Protein AF-A0A8T4LFJ8-F1 (afdb_monomer_lite)

Radius of gyration: 13.69 Å; chains: 1; bounding box: 30×16×36 Å

Structure (mmCIF, N/CA/C/O backbone):
data_AF-A0A8T4LFJ8-F1
#
_entry.id   AF-A0A8T4LFJ8-F1
#
loop_
_atom_site.group_PDB
_atom_site.id
_atom_site.type_symbol
_atom_site.label_atom_id
_atom_site.label_alt_id
_atom_site.label_comp_id
_atom_site.label_asym_id
_atom_site.label_entity_id
_atom_site.label_seq_id
_atom_site.pdbx_PDB_ins_code
_atom_site.Cartn_x
_atom_site.Cartn_y
_atom_site.Cartn_z
_atom_site.occupancy
_atom_site.B_iso_or_equiv
_atom_site.auth_seq_id
_atom_site.auth_comp_id
_atom_site.auth_asym_id
_atom_site.auth_atom_id
_atom_site.pdbx_PDB_model_num
ATOM 1 N N . MET A 1 1 ? 9.339 4.406 -2.162 1.00 60.56 1 MET A N 1
ATOM 2 C CA . MET A 1 1 ? 8.458 4.525 -0.964 1.00 60.56 1 MET A CA 1
ATOM 3 C C . MET A 1 1 ? 8.056 3.125 -0.543 1.00 60.56 1 MET A C 1
ATOM 5 O O . MET A 1 1 ? 7.624 2.389 -1.413 1.00 60.56 1 MET A O 1
ATOM 9 N N . SER A 1 2 ? 8.161 2.760 0.736 1.00 79.06 2 SER A N 1
ATOM 10 C CA . SER A 1 2 ? 7.650 1.470 1.217 1.00 79.06 2 SER A CA 1
ATOM 11 C C . SER A 1 2 ? 6.157 1.572 1.526 1.00 79.06 2 SER A C 1
ATOM 13 O O . SER A 1 2 ? 5.728 2.442 2.285 1.00 79.06 2 SER A O 1
ATOM 15 N N . GLY A 1 3 ? 5.357 0.723 0.885 1.00 93.19 3 GLY A N 1
ATOM 16 C CA . GLY A 1 3 ? 3.942 0.562 1.200 1.00 93.19 3 GLY A CA 1
ATOM 17 C C . GLY A 1 3 ? 3.687 -0.445 2.326 1.00 93.19 3 GLY A C 1
ATOM 18 O O . GLY A 1 3 ? 4.603 -1.109 2.816 1.00 93.19 3 GLY A O 1
ATOM 19 N N . ALA A 1 4 ? 2.427 -0.596 2.720 1.00 96.31 4 ALA A N 1
ATOM 20 C CA . ALA A 1 4 ? 2.014 -1.582 3.711 1.00 96.31 4 ALA A CA 1
ATOM 21 C C . ALA A 1 4 ? 0.565 -2.049 3.510 1.00 96.31 4 ALA A C 1
ATOM 23 O O . ALA A 1 4 ? -0.235 -1.427 2.806 1.00 96.31 4 ALA A O 1
ATOM 24 N N . VAL A 1 5 ? 0.239 -3.152 4.180 1.00 96.94 5 VAL A N 1
ATOM 25 C CA . VAL A 1 5 ? -1.128 -3.570 4.487 1.00 96.94 5 VAL A CA 1
ATOM 26 C C . VAL A 1 5 ? -1.361 -3.303 5.967 1.00 96.94 5 VAL A C 1
ATOM 28 O O . VAL A 1 5 ? -0.647 -3.835 6.820 1.00 96.94 5 VAL A O 1
ATOM 31 N N . GLU A 1 6 ? -2.351 -2.474 6.272 1.00 97.25 6 GLU A N 1
ATOM 32 C CA . GLU A 1 6 ? -2.752 -2.146 7.637 1.00 97.25 6 GLU A CA 1
ATOM 33 C C . GLU A 1 6 ? -4.191 -2.584 7.889 1.00 97.25 6 GLU A C 1
ATOM 35 O O . GLU A 1 6 ? -5.076 -2.333 7.075 1.00 97.25 6 GLU A O 1
ATOM 40 N N . LYS A 1 7 ? -4.439 -3.218 9.032 1.00 98.31 7 LYS A N 1
ATOM 41 C CA . LYS A 1 7 ? -5.771 -3.632 9.464 1.00 98.31 7 LYS A CA 1
ATOM 42 C C . LYS A 1 7 ? -6.288 -2.671 10.523 1.00 98.31 7 LYS A C 1
ATOM 44 O O . LYS A 1 7 ? -5.603 -2.378 11.501 1.00 98.31 7 LYS A O 1
ATOM 49 N N . CYS A 1 8 ? -7.506 -2.173 10.346 1.00 98.31 8 CYS A N 1
ATOM 50 C CA . CYS A 1 8 ? -8.173 -1.379 11.368 1.00 98.31 8 CYS A CA 1
ATOM 51 C C . CYS A 1 8 ? -8.664 -2.297 12.494 1.00 98.31 8 CYS A C 1
ATOM 53 O O . CYS A 1 8 ? -9.547 -3.123 12.271 1.00 98.31 8 CYS A O 1
ATOM 55 N N . LYS A 1 9 ? -8.159 -2.119 13.716 1.00 98.12 9 LYS A N 1
ATOM 56 C CA . LYS A 1 9 ? -8.583 -2.884 14.900 1.00 98.12 9 LYS A CA 1
ATOM 57 C C . LYS A 1 9 ? -10.063 -2.679 15.240 1.00 98.12 9 LYS A C 1
ATOM 59 O O . LYS A 1 9 ? -10.698 -3.586 15.762 1.00 98.12 9 LYS A O 1
ATOM 64 N N . LYS A 1 10 ? -10.629 -1.509 14.909 1.00 97.44 10 LYS A N 1
ATOM 65 C CA . LYS A 1 10 ? -12.024 -1.159 15.226 1.00 97.44 10 LYS A CA 1
ATOM 66 C C . LYS A 1 10 ? -13.054 -1.898 14.366 1.00 97.44 10 LYS A C 1
ATOM 68 O O . LYS A 1 10 ? -14.065 -2.342 14.893 1.00 97.44 10 LYS A O 1
ATOM 73 N N . CYS A 1 11 ? -12.847 -1.974 13.050 1.00 97.38 11 CYS A N 1
ATOM 74 C CA . CYS A 1 11 ? -13.829 -2.560 12.120 1.00 97.38 11 CYS A CA 1
ATOM 75 C C . CYS A 1 11 ? -13.302 -3.749 11.309 1.00 97.38 11 CYS A C 1
ATOM 77 O O . CYS A 1 11 ? -14.038 -4.310 10.507 1.00 97.38 11 CYS A O 1
ATOM 79 N N . GLY A 1 12 ? -12.029 -4.111 11.469 1.00 97.38 12 GLY A N 1
ATOM 80 C CA . GLY A 1 12 ? -11.390 -5.206 10.743 1.00 97.38 12 GLY A CA 1
ATOM 81 C C . GLY A 1 12 ? -11.004 -4.893 9.296 1.00 97.38 12 GLY A C 1
ATOM 82 O O . GLY A 1 12 ? -10.379 -5.745 8.672 1.00 97.38 12 GLY A O 1
ATOM 83 N N . ASN A 1 13 ? -11.331 -3.707 8.766 1.00 97.69 13 ASN A N 1
ATOM 84 C CA . ASN A 1 13 ? -11.034 -3.352 7.377 1.00 97.69 13 ASN A CA 1
ATOM 85 C C . ASN A 1 13 ? -9.525 -3.340 7.096 1.00 97.69 13 ASN A C 1
ATOM 87 O O . ASN A 1 13 ? -8.760 -2.717 7.838 1.00 97.69 13 ASN A O 1
ATOM 91 N N . GLU A 1 14 ? -9.121 -3.962 5.992 1.00 97.56 14 GLU A N 1
ATOM 92 C CA . GLU A 1 14 ? -7.748 -3.930 5.495 1.00 97.56 14 GLU A CA 1
ATOM 93 C C . GLU A 1 14 ? -7.556 -2.771 4.518 1.00 97.56 14 GLU A C 1
ATOM 95 O O . GLU A 1 14 ? -8.310 -2.590 3.564 1.00 97.56 14 GLU A O 1
ATOM 100 N N . MET A 1 15 ? -6.516 -1.980 4.748 1.00 97.25 15 MET A N 1
ATOM 101 C CA . MET A 1 15 ? -6.133 -0.846 3.923 1.00 97.25 15 MET A CA 1
ATOM 102 C C . MET A 1 15 ? -4.753 -1.107 3.352 1.00 97.25 15 MET A C 1
ATOM 104 O O . MET A 1 15 ? -3.780 -1.302 4.081 1.00 97.25 15 MET A O 1
ATOM 108 N N . ARG A 1 16 ? -4.673 -1.092 2.027 1.00 97.12 16 ARG A N 1
ATOM 109 C CA . ARG A 1 16 ? -3.424 -1.256 1.290 1.00 97.12 16 ARG A CA 1
ATOM 110 C C . ARG A 1 16 ? -2.968 0.111 0.827 1.00 97.12 16 ARG A C 1
ATOM 112 O O . ARG A 1 16 ? -3.776 0.878 0.304 1.00 97.12 16 ARG A O 1
ATOM 119 N N . TRP A 1 17 ? -1.694 0.424 1.011 1.00 96.31 17 TRP A N 1
ATOM 120 C CA . TRP A 1 17 ? -1.142 1.688 0.544 1.00 96.31 17 TRP A CA 1
ATOM 121 C C . TRP A 1 17 ? 0.308 1.560 0.098 1.00 96.31 17 TRP A C 1
ATOM 123 O O . TRP A 1 17 ? 1.039 0.695 0.576 1.00 96.31 17 TRP A O 1
ATOM 133 N N . GLY A 1 18 ? 0.724 2.446 -0.805 1.00 95.69 18 GLY A N 1
ATOM 134 C CA . GLY A 1 18 ? 2.053 2.434 -1.409 1.00 95.69 18 GLY A CA 1
ATOM 135 C C . GLY A 1 18 ? 2.271 1.250 -2.357 1.00 95.69 18 GLY A C 1
ATOM 136 O O . GLY A 1 18 ? 1.324 0.654 -2.861 1.00 95.69 18 GLY A O 1
ATOM 137 N N . TYR A 1 19 ? 3.537 0.937 -2.611 1.00 93.62 19 TYR A N 1
ATOM 138 C CA . TYR A 1 19 ? 3.993 -0.125 -3.510 1.00 93.62 19 TYR A CA 1
ATOM 139 C C . TYR A 1 19 ? 5.330 -0.685 -2.994 1.00 93.62 19 TYR A C 1
ATOM 141 O O . TYR A 1 19 ? 5.891 -0.152 -2.032 1.00 93.62 19 TYR A O 1
ATOM 149 N N . SER A 1 20 ? 5.831 -1.762 -3.603 1.00 92.94 20 SER A N 1
ATOM 150 C CA . SER A 1 20 ? 7.196 -2.243 -3.350 1.00 92.94 20 SER A CA 1
ATOM 151 C C . SER A 1 20 ? 8.173 -1.533 -4.278 1.00 92.94 20 SER A C 1
ATOM 153 O O . SER A 1 20 ? 7.979 -1.557 -5.494 1.00 92.94 20 SER A O 1
ATOM 155 N N . GLN A 1 21 ? 9.228 -0.930 -3.724 1.00 91.75 21 GLN A N 1
ATOM 156 C CA . GLN A 1 21 ? 10.236 -0.262 -4.551 1.00 91.75 21 GLN A CA 1
ATOM 157 C C . GLN A 1 21 ? 10.991 -1.292 -5.395 1.00 91.75 21 GLN A C 1
ATOM 159 O O . GLN A 1 21 ? 11.124 -1.104 -6.595 1.00 91.75 21 GLN A O 1
ATOM 164 N N . SER A 1 22 ? 11.340 -2.444 -4.813 1.00 91.50 22 SER A N 1
ATOM 165 C CA . SER A 1 22 ? 12.009 -3.524 -5.551 1.00 91.50 22 SER A CA 1
ATOM 166 C C . SER A 1 22 ? 11.216 -4.017 -6.772 1.00 91.50 22 SER A C 1
ATOM 168 O O . SER A 1 22 ? 11.801 -4.335 -7.807 1.00 91.50 22 SER A O 1
ATOM 170 N N . ALA A 1 23 ? 9.880 -4.034 -6.689 1.00 91.38 23 ALA A N 1
ATOM 171 C CA . ALA A 1 23 ? 9.024 -4.389 -7.817 1.00 91.38 23 ALA A CA 1
ATOM 172 C C . ALA A 1 23 ? 9.025 -3.307 -8.909 1.00 91.38 23 ALA A C 1
ATOM 174 O O . ALA A 1 23 ? 9.031 -3.640 -10.095 1.00 91.38 23 ALA A O 1
ATOM 175 N N . VAL A 1 24 ? 9.046 -2.028 -8.517 1.00 92.88 24 VAL A N 1
ATOM 176 C CA . VAL A 1 24 ? 9.167 -0.899 -9.451 1.00 92.88 24 VAL A CA 1
ATOM 177 C C . VAL A 1 24 ? 10.523 -0.926 -10.147 1.00 92.88 24 VAL A C 1
ATOM 179 O O . VAL A 1 24 ? 10.556 -0.880 -11.374 1.00 92.88 24 VAL A O 1
ATOM 182 N N . ASP A 1 25 ? 11.614 -1.092 -9.399 1.00 92.06 25 ASP A N 1
ATOM 183 C CA . ASP A 1 25 ? 12.978 -1.148 -9.935 1.00 92.06 25 ASP A CA 1
ATOM 184 C C . ASP A 1 25 ? 13.119 -2.310 -10.930 1.00 92.06 25 ASP A C 1
ATOM 186 O O . ASP A 1 25 ? 13.632 -2.155 -12.044 1.00 92.06 25 ASP A O 1
ATOM 190 N N . PHE A 1 26 ? 12.584 -3.483 -10.569 1.00 92.56 26 PHE A N 1
ATOM 191 C CA . PHE A 1 26 ? 12.550 -4.639 -11.456 1.00 92.56 26 PHE A CA 1
ATOM 192 C C . PHE A 1 26 ? 11.752 -4.346 -12.731 1.00 92.56 26 PHE A C 1
ATOM 194 O O . PHE A 1 26 ? 12.248 -4.590 -13.831 1.00 92.56 26 PHE A O 1
ATOM 201 N N . ALA A 1 27 ? 10.543 -3.793 -12.617 1.00 92.69 27 ALA A N 1
ATOM 202 C CA . ALA A 1 27 ? 9.707 -3.477 -13.770 1.00 92.69 27 ALA A CA 1
ATOM 203 C C . ALA A 1 27 ? 10.349 -2.420 -14.684 1.00 92.69 27 ALA A C 1
ATOM 205 O O . ALA A 1 27 ? 10.353 -2.606 -15.902 1.00 92.69 27 ALA A O 1
ATOM 206 N N . ALA A 1 28 ? 10.952 -1.371 -14.119 1.00 92.06 28 ALA A N 1
ATOM 207 C CA . ALA A 1 28 ? 11.686 -0.351 -14.864 1.00 92.06 28 ALA A CA 1
ATOM 208 C C . ALA A 1 28 ? 12.859 -0.971 -15.645 1.00 92.06 28 ALA A C 1
ATOM 210 O O . ALA A 1 28 ? 13.005 -0.720 -16.842 1.00 92.06 28 ALA A O 1
ATOM 211 N N . SER A 1 29 ? 13.617 -1.883 -15.017 1.00 91.75 29 SER A N 1
ATOM 212 C CA . SER A 1 29 ? 14.724 -2.606 -15.669 1.00 91.75 29 SER A CA 1
ATOM 213 C C . SER A 1 29 ? 14.285 -3.487 -16.847 1.00 91.75 29 SER A C 1
ATOM 215 O O . SER A 1 29 ? 15.079 -3.759 -17.747 1.00 91.75 29 SER A O 1
ATOM 217 N N . LYS A 1 30 ? 13.028 -3.954 -16.848 1.00 92.81 30 LYS A N 1
ATOM 218 C CA . LYS A 1 30 ? 12.482 -4.848 -17.881 1.00 92.81 30 LYS A CA 1
ATOM 219 C C . LYS A 1 30 ? 11.744 -4.109 -18.989 1.00 92.81 30 LYS A C 1
ATOM 221 O O . LYS A 1 30 ? 11.835 -4.524 -20.139 1.00 92.81 30 LYS A O 1
ATOM 226 N N . ARG A 1 31 ? 10.999 -3.054 -18.650 1.00 88.19 31 ARG A N 1
ATOM 227 C CA . ARG A 1 31 ? 10.165 -2.296 -19.596 1.00 88.19 31 ARG A CA 1
ATOM 228 C C . ARG A 1 31 ? 10.923 -1.162 -20.286 1.00 88.19 31 ARG A C 1
ATOM 230 O O . ARG A 1 31 ? 10.466 -0.698 -21.323 1.00 88.19 31 ARG A O 1
ATOM 237 N N . GLY A 1 32 ? 12.051 -0.709 -19.730 1.00 81.69 32 GLY A N 1
ATOM 238 C CA . GLY A 1 32 ? 12.778 0.456 -20.248 1.00 81.69 32 GLY A CA 1
ATOM 239 C C . GLY A 1 32 ? 11.999 1.773 -20.114 1.00 81.69 32 GLY A C 1
ATOM 240 O O . GLY A 1 32 ? 12.328 2.746 -20.784 1.00 81.69 32 GLY A O 1
ATOM 241 N N . THR A 1 33 ? 10.960 1.802 -19.274 1.00 86.38 33 THR A N 1
ATOM 242 C CA . THR A 1 33 ? 10.123 2.973 -18.973 1.00 86.38 33 THR A CA 1
ATOM 243 C C . THR A 1 33 ? 10.498 3.580 -17.623 1.00 86.38 33 THR A C 1
ATOM 245 O O . THR A 1 33 ? 11.122 2.929 -16.783 1.00 86.38 33 THR A O 1
ATOM 248 N N . SER A 1 34 ? 10.104 4.835 -17.395 1.00 93.25 34 SER A N 1
ATOM 249 C CA . SER A 1 34 ? 10.411 5.533 -16.141 1.00 93.25 34 SER A CA 1
ATOM 250 C C . SER A 1 34 ? 9.712 4.892 -14.935 1.00 93.25 34 SER A C 1
ATOM 252 O O . SER A 1 34 ? 8.583 4.412 -15.047 1.00 93.25 34 SER A O 1
ATOM 254 N N . GLU A 1 35 ? 10.339 4.946 -13.755 1.00 92.50 35 GLU A N 1
ATOM 255 C CA . GLU A 1 35 ? 9.714 4.483 -12.504 1.00 92.50 35 GLU A CA 1
ATOM 256 C C . GLU A 1 35 ? 8.364 5.164 -12.251 1.00 92.50 35 GLU A C 1
ATOM 258 O O . GLU A 1 35 ? 7.414 4.527 -11.803 1.00 92.50 35 GLU A O 1
ATOM 263 N N . GLN A 1 36 ? 8.254 6.455 -12.575 1.00 93.25 36 GLN A N 1
ATOM 264 C CA . GLN A 1 36 ? 7.037 7.230 -12.354 1.00 93.25 36 GLN A CA 1
ATOM 265 C C . GLN A 1 36 ? 5.854 6.717 -13.184 1.00 93.25 36 GLN A C 1
ATOM 267 O O . GLN A 1 36 ? 4.724 6.710 -12.694 1.00 93.25 36 GLN A O 1
ATOM 272 N N . GLU A 1 37 ? 6.110 6.277 -14.414 1.00 94.88 37 GLU A N 1
ATOM 273 C CA . GLU A 1 37 ? 5.107 5.656 -15.280 1.00 94.88 37 GLU A CA 1
ATOM 274 C C . GLU A 1 37 ? 4.668 4.302 -14.713 1.00 94.88 37 GLU A C 1
ATOM 276 O O . GLU A 1 37 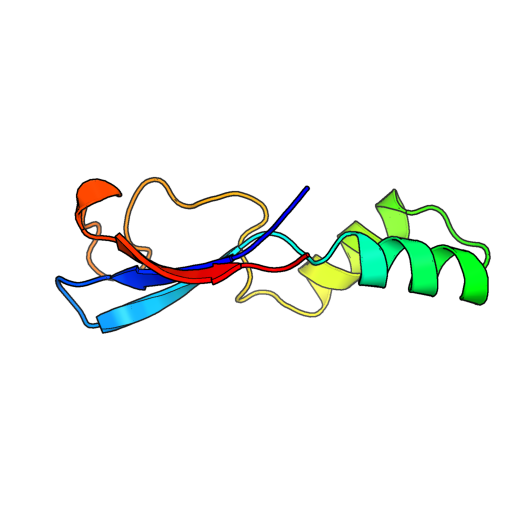? 3.478 4.086 -14.520 1.00 94.88 37 GLU A O 1
ATOM 281 N N . ILE A 1 38 ? 5.619 3.452 -14.298 1.00 94.88 38 ILE A N 1
ATOM 282 C CA . ILE A 1 38 ? 5.320 2.174 -13.627 1.00 94.88 38 ILE A CA 1
ATOM 283 C C . ILE A 1 38 ? 4.452 2.378 -12.379 1.00 94.88 38 ILE A C 1
ATOM 285 O O . ILE A 1 38 ? 3.500 1.633 -12.146 1.00 94.88 38 ILE A O 1
ATOM 289 N N . ILE A 1 39 ? 4.773 3.384 -11.564 1.00 94.25 39 ILE A N 1
ATOM 290 C CA . ILE A 1 39 ? 4.012 3.712 -10.356 1.00 94.25 39 ILE A CA 1
ATOM 291 C C . ILE A 1 39 ? 2.597 4.180 -10.715 1.00 94.25 39 ILE A C 1
ATOM 293 O O . ILE A 1 39 ? 1.641 3.821 -10.027 1.00 94.25 39 ILE A O 1
ATOM 297 N N . ASN A 1 40 ? 2.444 4.987 -11.765 1.00 95.06 40 ASN A N 1
ATOM 298 C CA . ASN A 1 40 ? 1.131 5.452 -12.201 1.00 95.06 40 ASN A CA 1
ATOM 299 C C . ASN A 1 40 ? 0.274 4.298 -12.725 1.00 95.06 40 ASN A C 1
ATOM 301 O O . ASN A 1 40 ? -0.829 4.124 -12.205 1.00 95.06 40 ASN A O 1
ATOM 305 N N . ASP A 1 41 ? 0.820 3.463 -13.613 1.00 95.19 41 ASP A N 1
ATOM 306 C CA . ASP A 1 41 ? 0.176 2.236 -14.096 1.00 95.19 41 ASP A CA 1
ATOM 307 C C . ASP A 1 41 ? -0.276 1.359 -12.922 1.00 95.19 41 ASP A C 1
ATOM 309 O O . ASP A 1 41 ? -1.404 0.873 -12.883 1.00 95.19 41 ASP A O 1
ATOM 313 N N . PHE A 1 42 ? 0.592 1.175 -11.919 1.00 94.75 42 PHE A N 1
ATOM 314 C CA . PHE A 1 42 ? 0.275 0.367 -10.745 1.00 94.75 42 PHE A CA 1
ATOM 315 C C . PHE A 1 42 ? -0.984 0.864 -10.025 1.00 94.75 42 PHE A C 1
ATOM 317 O O . PHE A 1 42 ? -1.855 0.057 -9.702 1.00 94.75 42 PHE A O 1
ATOM 324 N N . PHE A 1 43 ? -1.108 2.171 -9.780 1.00 95.81 43 PHE A N 1
ATOM 325 C CA . PHE A 1 43 ? -2.278 2.723 -9.091 1.00 95.81 43 PHE A CA 1
ATOM 326 C C . PHE A 1 43 ? -3.530 2.772 -9.968 1.00 95.81 43 PHE A C 1
ATOM 328 O O . PHE A 1 43 ? -4.631 2.642 -9.438 1.00 95.81 43 PHE A O 1
ATOM 335 N N . GLU A 1 44 ? -3.386 2.930 -11.283 1.00 96.44 44 GLU A N 1
ATOM 336 C CA . GLU A 1 44 ? -4.512 2.850 -12.220 1.00 96.44 44 GLU A CA 1
ATOM 337 C C . GLU A 1 44 ? -5.090 1.433 -12.281 1.00 96.44 44 GLU A C 1
ATOM 339 O O . GLU A 1 44 ? -6.307 1.251 -12.246 1.00 96.44 44 GLU A O 1
ATOM 344 N N . LEU A 1 45 ? -4.221 0.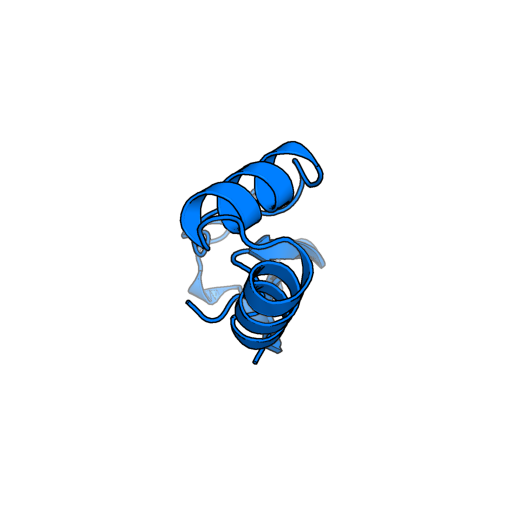421 -12.279 1.00 95.94 45 LEU A N 1
ATOM 345 C CA . LEU A 1 45 ? -4.617 -0.986 -12.292 1.00 95.94 45 LEU A CA 1
ATOM 346 C C . LEU A 1 45 ? -5.112 -1.490 -10.927 1.00 95.94 45 LEU A C 1
ATOM 348 O O . LEU A 1 45 ? -5.764 -2.531 -10.860 1.00 95.94 45 LEU A O 1
ATOM 352 N N . ASN A 1 46 ? -4.822 -0.775 -9.835 1.00 95.69 46 ASN A N 1
ATOM 353 C CA . ASN A 1 46 ? -5.163 -1.185 -8.470 1.00 95.69 46 ASN A CA 1
ATOM 354 C C . ASN A 1 46 ? -5.906 -0.073 -7.702 1.00 95.69 46 ASN A C 1
ATOM 356 O O . ASN A 1 46 ? -5.367 0.471 -6.732 1.00 95.69 46 ASN A O 1
ATOM 360 N N . PRO A 1 47 ? -7.173 0.233 -8.048 1.00 92.94 47 PRO A N 1
ATOM 361 C CA . PRO A 1 47 ? -7.930 1.338 -7.444 1.00 92.94 47 PRO A CA 1
ATOM 362 C C . PRO A 1 47 ? -8.198 1.176 -5.936 1.00 92.94 47 PRO A C 1
ATOM 364 O O . PRO A 1 47 ? -8.516 2.147 -5.254 1.00 92.94 47 PRO A O 1
ATOM 367 N N . GLY A 1 48 ? -8.061 -0.038 -5.391 1.00 93.44 48 GLY A N 1
ATOM 368 C CA . GLY A 1 48 ? -8.180 -0.312 -3.954 1.00 93.44 48 GLY A CA 1
ATOM 369 C C . GLY A 1 48 ? -6.915 -0.020 -3.136 1.00 93.44 48 GLY A C 1
ATOM 370 O O . GLY A 1 48 ? -6.941 -0.165 -1.914 1.00 93.44 48 GLY A O 1
ATOM 371 N N . ILE A 1 49 ? -5.805 0.357 -3.781 1.00 96.06 49 ILE A N 1
ATOM 372 C CA . ILE A 1 49 ? -4.540 0.670 -3.110 1.00 96.06 49 ILE A CA 1
ATOM 373 C C . ILE A 1 49 ? -4.358 2.184 -3.053 1.00 96.06 49 ILE A C 1
ATOM 375 O O . ILE A 1 49 ? -4.346 2.885 -4.062 1.00 96.06 49 ILE A O 1
ATOM 379 N N . LEU A 1 50 ? -4.176 2.705 -1.844 1.00 96.00 50 LEU A N 1
ATOM 380 C CA . LEU A 1 50 ? -3.998 4.130 -1.615 1.00 96.00 50 LEU A CA 1
ATOM 381 C C . LEU A 1 50 ? -2.577 4.564 -1.982 1.00 96.00 50 LEU A C 1
ATOM 383 O O . LEU A 1 50 ? -1.593 3.914 -1.630 1.00 96.00 50 LEU A O 1
ATOM 387 N N . ARG A 1 51 ? -2.439 5.733 -2.613 1.00 94.50 51 ARG A N 1
ATOM 388 C CA . ARG A 1 51 ? -1.115 6.288 -2.951 1.00 94.50 51 ARG A CA 1
ATOM 389 C C . ARG A 1 51 ? -0.253 6.599 -1.729 1.00 94.50 51 ARG A C 1
ATOM 391 O O . ARG A 1 51 ? 0.970 6.571 -1.813 1.00 94.50 51 ARG A O 1
ATOM 398 N N . LYS A 1 52 ? -0.886 6.918 -0.602 1.00 93.50 52 LYS A N 1
ATOM 399 C CA . LYS A 1 52 ? -0.231 7.309 0.648 1.00 93.50 52 LYS A CA 1
ATOM 400 C C . LYS A 1 52 ? -0.871 6.584 1.819 1.00 93.50 52 LYS A C 1
ATOM 402 O O . LYS A 1 52 ? -2.017 6.144 1.730 1.00 93.50 52 LYS A O 1
ATOM 407 N N . LYS A 1 53 ? -0.129 6.519 2.923 1.00 94.25 53 LYS A N 1
ATOM 408 C CA . LYS A 1 53 ? -0.629 6.002 4.192 1.00 94.25 53 LYS A CA 1
ATOM 409 C C . LYS A 1 53 ? -1.924 6.727 4.596 1.00 94.25 53 LYS A C 1
ATOM 411 O O . LYS A 1 53 ? -1.913 7.960 4.644 1.00 94.25 53 LYS A O 1
ATOM 416 N N . PRO A 1 54 ? -3.023 6.006 4.876 1.00 95.00 54 PRO A N 1
ATOM 417 C CA . PRO A 1 54 ? -4.251 6.629 5.349 1.00 95.00 54 PRO A CA 1
ATOM 418 C C . PRO A 1 54 ? -4.060 7.214 6.754 1.00 95.00 54 PRO A C 1
ATOM 420 O O . PRO A 1 54 ? -3.405 6.615 7.602 1.00 95.00 54 PRO A O 1
ATOM 423 N N . VAL A 1 55 ? -4.675 8.371 7.013 1.00 96.44 55 VAL A N 1
ATOM 424 C CA . VAL A 1 55 ? -4.747 8.981 8.359 1.00 96.44 55 VAL A CA 1
ATOM 425 C C . VAL A 1 55 ? -5.956 8.489 9.163 1.00 96.44 55 VAL A C 1
ATOM 427 O O . VAL A 1 55 ? -5.972 8.573 10.390 1.00 96.44 55 VAL A O 1
ATOM 430 N N . GLN A 1 56 ? -6.962 7.953 8.468 1.00 97.69 56 GLN A N 1
ATOM 431 C CA . GLN A 1 56 ? -8.194 7.422 9.040 1.00 97.69 56 GLN A CA 1
ATOM 432 C C . GLN A 1 56 ? -8.681 6.211 8.242 1.00 97.69 56 GLN A C 1
ATOM 434 O O . GLN A 1 56 ? -8.381 6.080 7.054 1.00 97.69 56 GLN A O 1
ATOM 439 N N . CYS A 1 57 ? -9.416 5.316 8.901 1.00 97.62 57 CYS A N 1
ATOM 440 C CA . CYS A 1 57 ? -9.949 4.129 8.254 1.00 97.62 57 CYS A CA 1
ATOM 441 C C . CYS A 1 57 ? -10.916 4.533 7.139 1.00 97.62 57 CYS A C 1
ATOM 443 O O . CYS A 1 57 ? -11.861 5.280 7.387 1.00 97.62 57 CYS A O 1
ATOM 445 N N . THR A 1 58 ? -10.726 4.000 5.934 1.00 96.38 58 THR A N 1
ATOM 446 C CA . THR A 1 58 ? -11.572 4.317 4.770 1.00 96.38 58 THR A CA 1
ATOM 447 C C . THR A 1 58 ? -13.024 3.856 4.917 1.00 96.38 58 THR A C 1
ATOM 449 O O . THR A 1 58 ? -13.877 4.3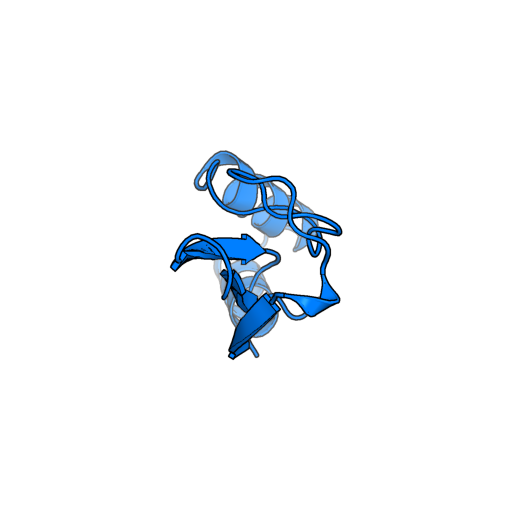08 4.163 1.00 96.38 58 THR A O 1
ATOM 452 N N . VAL A 1 59 ? -13.313 2.987 5.894 1.00 97.50 59 VAL A N 1
ATOM 453 C CA . VAL A 1 59 ? -14.658 2.459 6.166 1.00 97.50 59 VAL A CA 1
ATOM 454 C C . VAL A 1 59 ? -15.283 3.104 7.403 1.00 97.50 59 VAL A C 1
ATOM 456 O O . VAL A 1 59 ? -16.365 3.671 7.320 1.00 97.50 59 VAL A O 1
ATOM 459 N N . CYS A 1 60 ? -14.624 3.032 8.565 1.00 97.56 60 CYS A N 1
ATOM 460 C CA . CYS A 1 60 ? -15.222 3.458 9.841 1.0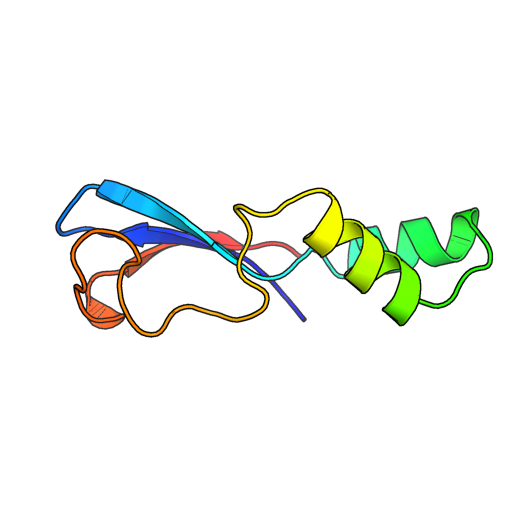0 97.56 60 CYS A CA 1
ATOM 461 C C . CYS A 1 60 ? -14.654 4.771 10.402 1.00 97.56 60 CYS A C 1
ATOM 463 O O . CYS A 1 60 ? -14.993 5.144 11.525 1.00 97.56 60 CYS A O 1
ATOM 465 N N . GLN A 1 61 ? -13.753 5.429 9.660 1.00 98.06 61 GLN A N 1
ATOM 466 C CA . GLN A 1 61 ? -13.088 6.686 10.032 1.00 98.06 61 GLN A CA 1
ATOM 467 C C . GLN A 1 61 ? -12.310 6.638 11.361 1.00 98.06 61 GLN A C 1
ATOM 469 O O . GLN A 1 61 ? -11.969 7.672 11.926 1.00 98.06 61 GLN A O 1
ATOM 474 N N . ALA A 1 62 ? -11.990 5.441 11.870 1.00 97.88 62 ALA A N 1
ATOM 475 C CA . ALA A 1 62 ? -11.119 5.298 13.033 1.00 97.88 62 ALA A CA 1
ATOM 476 C C . ALA A 1 62 ? -9.751 5.955 12.775 1.00 97.88 62 ALA A C 1
ATOM 478 O O . ALA A 1 62 ? -9.237 5.831 11.659 1.00 97.88 62 ALA A O 1
ATOM 479 N N . PRO A 1 63 ? -9.146 6.609 13.779 1.00 97.88 63 PRO A N 1
ATOM 480 C CA . PRO A 1 63 ? -7.850 7.256 13.621 1.00 97.88 63 PRO A CA 1
ATOM 481 C C . PRO A 1 63 ? -6.731 6.232 13.404 1.00 97.88 63 PRO A C 1
ATOM 483 O O . PRO A 1 63 ? -6.861 5.058 13.752 1.00 97.88 63 PRO A O 1
ATOM 486 N N . GLN A 1 64 ? -5.593 6.696 12.889 1.00 95.69 64 GLN A N 1
ATOM 487 C CA . GLN A 1 64 ? -4.422 5.860 12.602 1.00 95.69 64 GLN A CA 1
ATOM 488 C C . GLN A 1 64 ? -3.884 5.063 13.811 1.00 95.69 64 GLN A C 1
ATOM 490 O O . GLN A 1 64 ? -3.280 4.010 13.627 1.00 95.69 64 GLN A O 1
ATOM 495 N N . SER A 1 65 ? -4.117 5.515 15.050 1.00 97.06 65 SER A N 1
ATOM 496 C CA . SER A 1 65 ? -3.765 4.767 16.275 1.00 97.06 65 SER A CA 1
ATOM 497 C C . SER A 1 65 ? -4.485 3.416 16.393 1.00 97.06 65 SER A C 1
ATOM 499 O O . SER A 1 65 ? -4.045 2.519 17.118 1.00 97.06 65 SER A O 1
ATOM 501 N N . GLU A 1 66 ? -5.588 3.251 15.661 1.00 98.00 66 GLU A N 1
ATOM 502 C CA . GLU A 1 66 ? -6.343 2.006 15.576 1.00 98.00 66 GLU A CA 1
ATOM 503 C C . GLU A 1 66 ? -5.822 1.056 14.497 1.00 98.00 66 GLU A C 1
ATOM 505 O O . GLU A 1 66 ? -6.463 0.042 14.224 1.00 98.00 66 GLU A O 1
ATOM 510 N N . PHE A 1 67 ? -4.697 1.358 13.847 1.00 97.81 67 PHE A N 1
ATOM 511 C CA . PHE A 1 67 ? -4.179 0.530 12.761 1.00 97.81 67 PHE A CA 1
ATOM 512 C C . PHE A 1 67 ? -3.093 -0.409 13.269 1.00 97.81 67 PHE A C 1
ATOM 514 O O . PHE A 1 67 ? -2.240 -0.035 14.071 1.00 97.81 67 PHE A O 1
ATOM 521 N N . GLU A 1 68 ? -3.114 -1.631 12.759 1.00 97.81 68 GLU A N 1
ATOM 522 C CA . GLU A 1 68 ? -2.083 -2.638 12.960 1.00 97.81 68 GLU A CA 1
ATOM 523 C C . GLU A 1 68 ? -1.439 -2.960 11.610 1.00 97.81 68 GLU A C 1
ATOM 525 O O . GLU A 1 68 ? -2.136 -3.225 10.631 1.00 97.81 68 GLU A O 1
ATOM 530 N N . THR A 1 69 ? -0.108 -2.915 11.526 1.00 96.88 69 THR A N 1
ATOM 531 C CA . THR A 1 69 ? 0.601 -3.310 10.302 1.00 96.88 69 THR A CA 1
ATOM 532 C C . THR A 1 69 ? 0.612 -4.829 10.187 1.00 96.88 69 THR A C 1
ATOM 534 O O . THR A 1 69 ? 1.259 -5.504 10.979 1.00 96.88 69 THR A O 1
ATOM 537 N N . VAL A 1 70 ? -0.061 -5.352 9.163 1.00 96.94 70 VAL A N 1
ATOM 538 C CA . VAL A 1 70 ? -0.088 -6.786 8.840 1.00 96.94 70 VAL A CA 1
ATOM 539 C C . VAL A 1 70 ? 1.115 -7.161 7.981 1.00 96.94 70 VAL A C 1
ATOM 541 O O . VAL A 1 70 ? 1.731 -8.205 8.169 1.00 96.94 70 VAL A O 1
ATOM 544 N N . HIS A 1 71 ? 1.464 -6.299 7.028 1.00 95.56 71 HIS A N 1
ATOM 545 C CA . HIS A 1 71 ? 2.577 -6.526 6.117 1.00 95.56 71 HIS A CA 1
ATOM 546 C C . HIS A 1 71 ? 3.206 -5.199 5.704 1.00 95.56 71 HIS A C 1
ATOM 548 O O . HIS A 1 71 ? 2.501 -4.2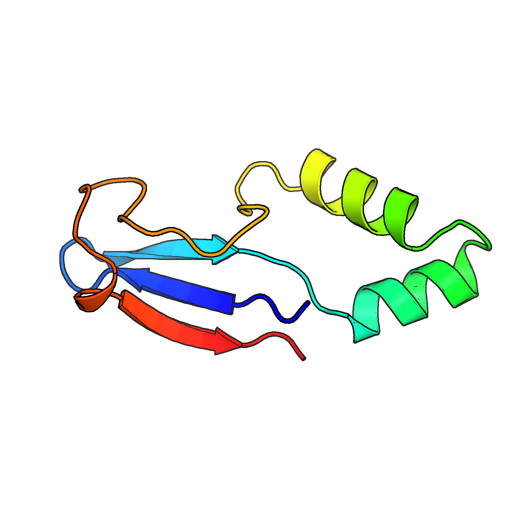10 5.508 1.00 95.56 71 HIS A O 1
ATOM 554 N N . ARG A 1 72 ? 4.528 -5.181 5.532 1.00 94.56 72 ARG A N 1
ATOM 555 C CA . ARG A 1 72 ? 5.267 -4.041 4.991 1.00 94.56 72 ARG A CA 1
ATOM 556 C C . ARG A 1 72 ? 5.964 -4.484 3.713 1.00 94.56 72 ARG A C 1
ATOM 558 O O . ARG A 1 72 ? 6.701 -5.466 3.739 1.00 94.56 72 ARG A O 1
ATOM 565 N N . TYR A 1 73 ? 5.729 -3.756 2.627 1.00 88.06 73 TYR A N 1
ATOM 566 C CA . TYR A 1 73 ? 6.399 -4.024 1.364 1.00 88.06 73 TYR A CA 1
ATOM 567 C C . TYR A 1 73 ? 7.853 -3.533 1.436 1.00 88.06 73 TYR A C 1
ATOM 569 O O . TYR A 1 73 ? 8.079 -2.420 1.931 1.00 88.06 73 TYR A O 1
ATOM 577 N N . PRO A 1 74 ? 8.819 -4.343 0.969 1.00 78.19 74 PRO A N 1
ATOM 578 C CA . PRO A 1 74 ? 10.205 -3.918 0.821 1.00 78.19 74 PRO A CA 1
ATOM 579 C C . PRO A 1 74 ? 10.370 -2.889 -0.306 1.00 78.19 74 PRO A C 1
ATOM 581 O O . PRO A 1 74 ? 9.632 -2.958 -1.324 1.00 78.19 74 PRO A O 1
#

Sequence (74 aa):
MSGAVEKCKKCGNEMRWGYSQSAVDFAASKRGTSEQEIINDFFELNPGILRKKPVQCTVCQAPQSEFETVHRYP

pLDDT: mean 94.02, std 5.57, range [60.56, 98.31]

Foldseek 3Di:
DKWFWKAQQVPRDIATEDDAVVVLVVVCVVVVD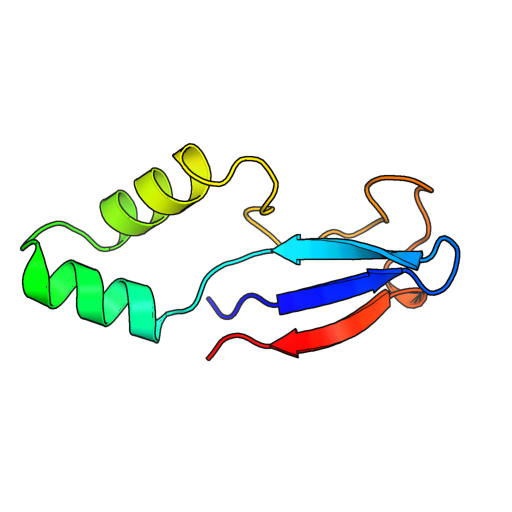DSVVVRVVVCVVPVRYHDDDDQADPPPRHGPVRIDTPTMHD

Organism: NCBI:txid3101447

Secondary structure (DSSP, 8-state):
-B-EEEEETTT--EEEESB-HHHHHHHHHHH-S-HHHHHHHHHHH-TTEESS--SB-TTT--BGGGEEEEEE--